Protein AF-A0A379PN08-F1 (afdb_monomer_lite)

Sequence (110 aa):
MPDTLPDFLVPTARLAERVAESGTCVQREHTAAAPTTMSGTRLGRCLIVIGWAERELARRTGRHQTQIRRWLGGASPVPPDVAAWIEDLAAFVAAHPGPRLAGLSRLADR

Radius of gyration: 23.42 Å; chains: 1; bounding box: 48×62×59 Å

Secondary structure (DSSP, 8-state):
------------------------------------PPPHHHHHHHHHHHT--HHHHHHHHT--HHHHHHHHTTSSPPPHHHHHHHHHHHHHHHHSPPP--TTGGGGS--

Organism: NCBI:txid207340

Foldseek 3Di:
DDDDDDDDDDDDDDDDDDDDDDDDDDDDDPPPVPPPFDALCNLVVLCVLLVHDLVVLCVVVVHDSVVNVCRNVVVDTDDPVSVVVSVVSSVVCNVPPDDPDPDPVVVVVD

pLDDT: mean 76.76, std 23.4, range [37.19, 98.25]

Structure (mmCIF, N/CA/C/O backbone):
data_AF-A0A379PN08-F1
#
_entry.id   AF-A0A379PN08-F1
#
loop_
_atom_site.group_PDB
_atom_site.id
_atom_site.type_symbol
_atom_site.label_atom_id
_atom_site.label_alt_id
_atom_site.label_comp_id
_atom_site.label_asym_id
_atom_site.label_entity_id
_atom_site.label_seq_id
_atom_site.pdbx_PDB_ins_code
_atom_site.Cartn_x
_atom_site.Cartn_y
_atom_site.Cartn_z
_atom_site.occupancy
_atom_site.B_iso_or_equiv
_atom_site.auth_seq_id
_atom_site.auth_comp_id
_atom_site.auth_asym_id
_atom_site.auth_atom_id
_atom_site.pdbx_PDB_model_num
ATOM 1 N N . MET A 1 1 ? -27.311 -24.132 -23.998 1.00 50.59 1 MET A N 1
ATOM 2 C CA . MET A 1 1 ? -25.867 -24.328 -23.765 1.00 50.59 1 MET A CA 1
ATOM 3 C C . MET A 1 1 ? -25.689 -24.479 -22.265 1.00 50.59 1 MET A C 1
ATOM 5 O O . MET A 1 1 ? -25.921 -23.489 -21.587 1.00 50.59 1 MET A O 1
ATOM 9 N N . PRO A 1 2 ? -25.461 -25.687 -21.725 1.00 54.53 2 PRO A N 1
ATOM 10 C CA . PRO A 1 2 ? -25.295 -25.853 -20.286 1.00 54.53 2 PRO A CA 1
ATOM 11 C C . PRO A 1 2 ? -23.900 -25.399 -19.839 1.00 54.53 2 PRO A C 1
ATOM 13 O O . PRO A 1 2 ? -22.889 -25.808 -20.411 1.00 54.53 2 PRO A O 1
ATOM 16 N N . ASP A 1 3 ? -23.896 -24.548 -18.814 1.00 52.50 3 ASP A N 1
ATOM 17 C CA . ASP A 1 3 ? -22.754 -24.175 -17.984 1.00 52.50 3 ASP A CA 1
ATOM 18 C C . ASP A 1 3 ? -21.990 -25.414 -17.506 1.00 52.50 3 ASP A C 1
ATOM 20 O O . ASP A 1 3 ? -22.565 -26.326 -16.914 1.00 52.50 3 ASP A O 1
ATOM 24 N N . THR A 1 4 ? -20.681 -25.437 -17.746 1.00 59.12 4 THR A N 1
ATOM 25 C CA . THR A 1 4 ? -19.767 -26.429 -17.170 1.00 59.12 4 THR A CA 1
ATOM 26 C C . THR A 1 4 ? -18.672 -25.672 -16.426 1.00 59.12 4 THR A C 1
ATOM 28 O O . THR A 1 4 ? -17.711 -25.196 -17.028 1.00 59.12 4 THR A O 1
ATOM 31 N N . LEU A 1 5 ? -18.849 -25.523 -15.113 1.00 61.09 5 LEU A N 1
ATOM 32 C CA . LEU A 1 5 ? -17.793 -25.115 -14.187 1.00 61.09 5 LEU A CA 1
ATOM 33 C C . LEU A 1 5 ? -16.921 -26.341 -13.859 1.00 61.09 5 LEU A C 1
ATOM 35 O O . LEU A 1 5 ? -17.480 -27.398 -13.564 1.00 61.09 5 LEU A O 1
ATOM 39 N N . PRO A 1 6 ? -15.580 -26.244 -13.893 1.00 52.16 6 PRO A N 1
ATOM 40 C CA . PRO A 1 6 ? -14.716 -27.338 -13.474 1.00 52.16 6 PRO A CA 1
ATOM 41 C C . PRO A 1 6 ? -14.510 -27.365 -11.952 1.00 52.16 6 PRO A C 1
ATOM 43 O O . PRO A 1 6 ? -14.053 -26.406 -11.332 1.00 52.16 6 PRO A O 1
ATOM 46 N N . ASP A 1 7 ? -14.827 -28.532 -11.402 1.00 53.97 7 ASP A N 1
ATOM 47 C CA . ASP A 1 7 ? -14.766 -28.957 -10.007 1.00 53.97 7 ASP A CA 1
ATOM 48 C C . ASP A 1 7 ? -13.347 -29.457 -9.667 1.00 53.97 7 ASP A C 1
ATOM 50 O O . ASP A 1 7 ? -13.059 -30.655 -9.710 1.00 53.97 7 ASP A O 1
ATOM 54 N N . PHE A 1 8 ? -12.407 -28.541 -9.405 1.00 44.62 8 PHE A N 1
ATOM 55 C CA . PHE A 1 8 ? -11.034 -28.918 -9.050 1.00 44.62 8 PHE A CA 1
ATOM 56 C C . PHE A 1 8 ? -10.526 -28.233 -7.771 1.00 44.62 8 PHE A C 1
ATOM 58 O O . PHE A 1 8 ? -10.089 -27.086 -7.770 1.00 44.62 8 PHE A O 1
ATOM 65 N N . LEU A 1 9 ? -10.471 -29.071 -6.728 1.00 41.94 9 LEU A N 1
ATOM 66 C CA . LEU A 1 9 ? -9.348 -29.256 -5.795 1.00 41.94 9 LEU A CA 1
ATOM 67 C C . LEU A 1 9 ? -9.216 -28.330 -4.582 1.00 41.94 9 LEU A C 1
ATOM 69 O O . LEU A 1 9 ? -8.322 -27.497 -4.535 1.00 41.94 9 LEU A O 1
ATOM 73 N N . 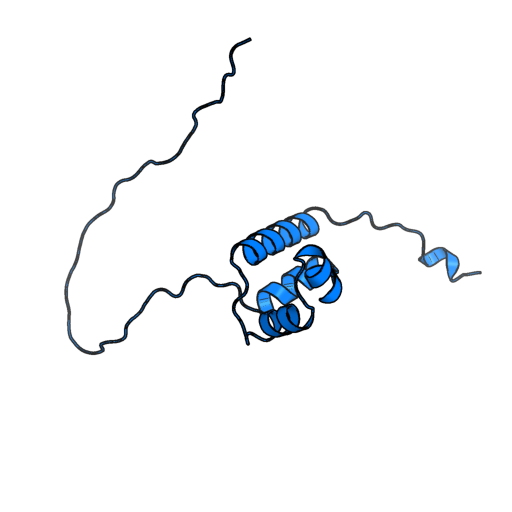VAL A 1 10 ? -9.952 -28.666 -3.521 1.00 42.47 10 VAL A N 1
ATOM 74 C CA . VAL A 1 10 ? -9.465 -28.787 -2.123 1.00 42.47 10 VAL A CA 1
ATOM 75 C C . VAL A 1 10 ? -10.373 -29.851 -1.450 1.00 42.47 10 VAL A C 1
ATOM 77 O O . VAL A 1 10 ? -11.528 -29.908 -1.873 1.00 42.47 10 VAL A O 1
ATOM 80 N N . PRO A 1 11 ? -10.006 -30.679 -0.432 1.00 43.72 11 PRO A N 1
ATOM 81 C CA . PRO A 1 11 ? -8.753 -30.848 0.339 1.00 43.72 11 PRO A CA 1
ATOM 82 C C . PRO A 1 11 ? -8.270 -32.318 0.502 1.00 43.72 11 PRO A C 1
ATOM 84 O O . PRO A 1 11 ? -9.046 -33.206 0.851 1.00 43.72 11 PRO A O 1
ATOM 87 N N . THR A 1 12 ? -6.959 -32.576 0.455 1.00 47.72 12 THR A N 1
ATOM 88 C CA . THR A 1 12 ? -6.374 -33.816 1.011 1.00 47.72 12 THR A CA 1
ATOM 89 C C . THR A 1 12 ? -5.879 -33.584 2.435 1.00 47.72 12 THR A C 1
ATOM 91 O O . THR A 1 12 ? -4.778 -33.099 2.682 1.00 47.72 12 THR A O 1
ATOM 94 N N . ALA A 1 13 ? -6.737 -33.939 3.387 1.00 39.38 13 ALA A N 1
ATOM 95 C CA . ALA A 1 13 ? -6.362 -34.186 4.770 1.00 39.38 13 ALA A CA 1
ATOM 96 C C . ALA A 1 13 ? -5.556 -35.497 4.902 1.00 39.38 13 ALA A C 1
ATOM 98 O O . ALA A 1 13 ? -5.679 -36.379 4.051 1.00 39.38 13 ALA A O 1
ATOM 99 N N . ARG A 1 14 ? -4.873 -35.639 6.056 1.00 38.53 14 ARG A N 1
ATOM 100 C CA . ARG A 1 14 ? -4.136 -36.815 6.589 1.00 38.53 14 ARG A CA 1
ATOM 101 C C . ARG A 1 14 ? -2.749 -37.036 5.951 1.00 38.53 14 ARG A C 1
ATOM 103 O O . ARG A 1 14 ? -2.619 -36.993 4.745 1.00 38.53 14 ARG A O 1
ATOM 110 N N . LEU A 1 15 ? -1.657 -37.314 6.672 1.00 41.22 15 LEU A N 1
ATOM 111 C CA . LEU A 1 15 ? -1.509 -38.050 7.931 1.00 41.22 15 LEU A CA 1
ATOM 112 C C . LEU A 1 15 ? -0.047 -37.921 8.420 1.00 41.22 15 LEU A C 1
ATOM 114 O O . LEU A 1 15 ? 0.850 -38.289 7.671 1.00 41.22 15 LEU A O 1
ATOM 118 N N . ALA A 1 16 ? 0.203 -37.464 9.651 1.00 40.22 16 ALA A N 1
ATOM 119 C CA . ALA A 1 16 ? 1.422 -37.801 10.404 1.00 40.22 16 ALA A CA 1
ATOM 120 C C . ALA A 1 16 ? 1.254 -37.404 11.881 1.00 40.22 16 ALA A C 1
ATOM 122 O O . ALA A 1 16 ? 1.662 -36.332 12.318 1.00 40.22 16 ALA A O 1
ATOM 123 N N . GLU A 1 17 ? 0.593 -38.279 12.635 1.00 39.12 17 GLU A N 1
ATOM 124 C CA . GLU A 1 17 ? 0.663 -38.307 14.096 1.00 39.12 17 GLU A CA 1
ATOM 125 C C . GLU A 1 17 ? 1.899 -39.087 14.567 1.00 39.12 17 GLU A C 1
ATOM 127 O O . GLU A 1 17 ? 2.402 -39.941 13.834 1.00 39.12 17 GLU A O 1
ATOM 132 N N . ARG A 1 18 ? 2.212 -38.885 15.861 1.00 39.94 18 ARG A N 1
ATOM 133 C CA . ARG A 1 18 ? 3.118 -39.619 16.776 1.00 39.94 18 ARG A CA 1
ATOM 134 C C . ARG A 1 18 ? 4.490 -38.941 16.938 1.00 39.94 18 ARG A C 1
ATOM 136 O O . ARG A 1 18 ? 5.120 -38.601 15.955 1.00 39.94 18 ARG A O 1
ATOM 143 N N . VAL A 1 19 ? 5.026 -38.691 18.136 1.00 42.88 19 VAL A N 1
ATOM 144 C CA . VAL A 1 19 ? 4.805 -39.236 19.490 1.00 42.88 19 VAL A CA 1
ATOM 145 C C . VAL A 1 19 ? 5.038 -38.117 20.515 1.00 42.88 19 VAL A C 1
ATOM 147 O O . VAL A 1 19 ? 5.950 -37.312 20.358 1.00 42.88 19 VAL A O 1
ATOM 150 N N . ALA A 1 20 ? 4.220 -38.094 21.566 1.00 42.59 20 ALA A N 1
ATOM 151 C CA . ALA A 1 20 ? 4.421 -37.292 22.764 1.00 42.59 20 ALA A CA 1
ATOM 152 C C . ALA A 1 20 ? 5.381 -37.997 23.730 1.00 42.59 20 ALA A C 1
ATOM 154 O O . ALA A 1 20 ? 5.162 -39.169 24.021 1.00 42.59 20 ALA A O 1
ATOM 155 N N . GLU A 1 21 ? 6.337 -37.266 24.304 1.00 40.97 21 GLU A N 1
ATOM 156 C CA . GLU A 1 21 ? 6.924 -37.598 25.604 1.00 40.97 21 GLU A CA 1
ATOM 157 C C . GLU A 1 21 ? 7.094 -36.328 26.447 1.00 40.97 21 GLU A C 1
ATOM 159 O O . GLU A 1 21 ? 7.529 -35.275 25.982 1.00 40.97 21 GLU A O 1
ATOM 164 N N . SER A 1 22 ? 6.634 -36.455 27.688 1.00 48.78 22 SER A N 1
ATOM 165 C CA . SER A 1 22 ? 6.381 -35.411 28.676 1.00 48.78 22 SER A CA 1
ATOM 166 C C . SER A 1 22 ? 7.606 -35.112 29.539 1.00 48.78 22 SER A C 1
ATOM 168 O O . SER A 1 22 ? 8.323 -36.028 29.929 1.00 48.78 22 SER A O 1
ATOM 170 N N . GLY A 1 23 ? 7.765 -33.853 29.961 1.00 37.19 23 GLY A N 1
ATOM 171 C CA . GLY A 1 23 ? 8.769 -33.481 30.960 1.00 37.19 23 GLY A CA 1
ATOM 172 C C . GLY A 1 23 ? 8.704 -32.030 31.442 1.00 37.19 23 GLY A C 1
ATOM 173 O O . GLY A 1 23 ? 9.513 -31.214 31.033 1.00 37.19 23 GLY A O 1
ATOM 174 N N . THR A 1 24 ? 7.791 -31.772 32.384 1.00 41.41 24 THR A N 1
ATOM 175 C CA . THR A 1 24 ? 7.990 -30.877 33.548 1.00 41.41 24 THR A CA 1
ATOM 176 C C . THR A 1 24 ? 7.836 -29.345 33.391 1.00 41.41 24 THR A C 1
ATOM 178 O O . THR A 1 24 ? 8.741 -28.634 32.989 1.00 41.41 24 THR A O 1
ATOM 181 N N . CYS A 1 25 ? 6.680 -28.877 33.889 1.00 42.12 25 CYS A N 1
ATOM 182 C CA . CYS A 1 25 ? 6.459 -27.809 34.887 1.00 42.12 25 CYS A CA 1
ATOM 183 C C . CYS A 1 25 ? 6.971 -26.363 34.649 1.00 42.12 25 CYS A C 1
ATOM 185 O O . CYS A 1 25 ? 8.166 -26.100 34.670 1.00 42.12 25 CYS A O 1
ATOM 187 N N . VAL A 1 26 ? 5.998 -25.429 34.684 1.00 46.09 26 VAL A N 1
ATOM 188 C CA . VAL A 1 26 ? 6.081 -23.950 34.821 1.00 46.09 26 VAL A CA 1
ATOM 189 C C . VAL A 1 26 ? 6.570 -23.247 33.543 1.00 46.09 26 VAL A C 1
ATOM 1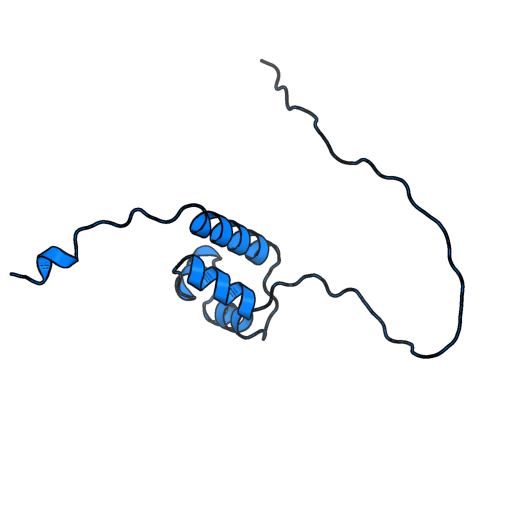91 O O . VAL A 1 26 ? 7.743 -23.280 33.225 1.00 46.09 26 VAL A O 1
ATOM 194 N N . GLN A 1 27 ? 5.728 -22.622 32.716 1.00 49.06 27 GLN A N 1
ATOM 195 C CA . GLN A 1 27 ? 4.916 -21.437 33.009 1.00 49.06 27 GLN A CA 1
ATOM 196 C C . GLN A 1 27 ? 3.617 -21.432 32.185 1.00 49.06 27 GLN A C 1
ATOM 198 O O . GLN A 1 27 ? 3.558 -21.892 31.048 1.00 49.06 27 GLN A O 1
ATOM 203 N N . ARG A 1 28 ? 2.554 -20.888 32.779 1.00 51.59 28 ARG A N 1
ATOM 204 C CA . ARG A 1 28 ? 1.252 -20.696 32.139 1.00 51.59 28 ARG A CA 1
ATOM 205 C C . ARG A 1 28 ? 1.282 -19.376 31.370 1.00 51.59 28 ARG A C 1
ATOM 207 O O . ARG A 1 28 ? 0.850 -18.357 31.896 1.00 51.59 28 ARG A O 1
ATOM 214 N N . GLU A 1 29 ? 1.771 -19.400 30.140 1.00 47.91 29 GLU A N 1
ATOM 215 C CA . GLU A 1 29 ? 1.585 -18.293 29.204 1.00 47.91 29 GLU A CA 1
ATOM 216 C C . GLU A 1 29 ? 0.700 -18.777 28.058 1.00 47.91 29 GLU A C 1
ATOM 218 O O . GLU A 1 29 ? 0.971 -19.779 27.402 1.00 47.91 29 GLU A O 1
ATOM 223 N N . HIS A 1 30 ? -0.422 -18.090 27.867 1.00 47.19 30 HIS A N 1
ATOM 224 C CA . HIS A 1 30 ? -1.278 -18.240 26.701 1.00 47.19 30 HIS A CA 1
ATOM 225 C C . HIS A 1 30 ? -0.453 -17.882 25.452 1.00 47.19 30 HIS A C 1
ATOM 227 O O . HIS A 1 30 ? -0.443 -16.731 25.021 1.00 47.19 30 HIS A O 1
ATOM 233 N N . THR A 1 31 ? 0.231 -18.844 24.833 1.00 52.28 31 THR A N 1
ATOM 234 C CA . THR A 1 31 ? 0.713 -18.684 23.455 1.00 52.28 31 THR A CA 1
ATOM 235 C C . THR A 1 31 ? -0.475 -18.884 22.519 1.00 52.28 31 THR A C 1
ATOM 237 O O . THR A 1 31 ? -0.622 -19.906 21.853 1.00 52.28 31 THR A O 1
ATOM 240 N N . ALA A 1 32 ? -1.375 -17.902 22.500 1.00 42.94 32 ALA A N 1
ATOM 241 C CA . ALA A 1 32 ? -2.274 -17.737 21.374 1.00 42.94 32 ALA A CA 1
ATOM 242 C C . ALA A 1 32 ? -1.397 -17.335 20.184 1.00 42.94 32 ALA A C 1
ATOM 244 O O . ALA A 1 32 ? -0.771 -16.276 20.213 1.00 42.94 32 ALA A O 1
ATOM 245 N N . ALA A 1 33 ? -1.308 -18.195 19.168 1.00 46.94 33 ALA A N 1
ATOM 246 C CA . ALA A 1 33 ? -0.732 -17.839 17.880 1.00 46.94 33 ALA A CA 1
ATOM 247 C C . ALA A 1 33 ? -1.423 -16.555 17.401 1.00 46.94 33 ALA A C 1
ATOM 249 O O . ALA A 1 33 ? -2.603 -16.575 17.046 1.00 46.94 33 ALA A O 1
ATOM 250 N N . ALA A 1 34 ? -0.730 -15.419 17.500 1.00 52.31 34 ALA A N 1
ATOM 251 C CA . ALA A 1 34 ? -1.295 -14.145 17.101 1.00 52.31 34 ALA A CA 1
ATOM 252 C C . ALA A 1 34 ? -1.703 -14.252 15.622 1.00 52.31 34 ALA A C 1
ATOM 254 O O . ALA A 1 34 ? -0.918 -14.779 14.825 1.00 52.31 34 ALA A O 1
ATOM 255 N N . PRO A 1 35 ? -2.904 -13.785 15.233 1.00 58.81 35 PRO A N 1
ATOM 256 C CA . PRO A 1 35 ? -3.264 -13.726 13.824 1.00 58.81 35 PRO A CA 1
ATOM 257 C C . PRO A 1 35 ? -2.159 -12.96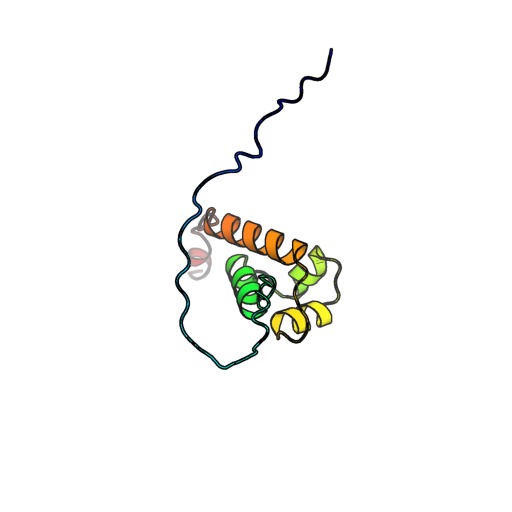6 13.090 1.00 58.81 35 PRO A C 1
ATOM 259 O O . PRO A 1 35 ? -1.712 -11.927 13.588 1.00 58.81 35 PRO A O 1
ATOM 262 N N . THR A 1 36 ? -1.702 -13.489 11.946 1.00 71.56 36 THR A N 1
ATOM 263 C CA . THR A 1 36 ? -0.649 -12.916 11.088 1.00 71.56 36 THR A CA 1
ATOM 264 C C . THR A 1 36 ? -1.111 -11.578 10.518 1.00 71.56 36 THR A C 1
ATOM 266 O O . THR A 1 36 ? -1.469 -11.443 9.352 1.00 71.56 36 THR A O 1
ATOM 269 N N . THR A 1 37 ? -1.176 -10.585 11.392 1.00 85.19 37 THR A N 1
ATOM 270 C CA . THR A 1 37 ? -1.622 -9.235 11.103 1.00 85.19 37 THR A CA 1
ATOM 271 C C . THR A 1 37 ? -0.430 -8.508 10.520 1.00 85.19 37 THR A C 1
ATOM 273 O O . THR A 1 37 ? 0.624 -8.416 11.154 1.00 85.19 37 THR A O 1
ATOM 276 N N . MET A 1 38 ? -0.579 -8.006 9.298 1.00 93.12 38 MET A N 1
ATOM 277 C CA . MET A 1 38 ? 0.478 -7.243 8.650 1.00 93.12 38 MET A CA 1
ATOM 278 C C . MET A 1 38 ? 0.856 -6.029 9.509 1.00 93.12 38 MET A C 1
ATOM 280 O O . MET A 1 38 ? -0.002 -5.258 9.944 1.00 93.12 38 MET A O 1
ATOM 284 N N . SER A 1 39 ? 2.157 -5.848 9.740 1.00 95.62 39 SER A N 1
ATOM 285 C CA . SER A 1 39 ? 2.671 -4.703 10.486 1.00 95.62 39 SER A CA 1
ATOM 286 C C . SER A 1 39 ? 2.631 -3.418 9.654 1.00 95.62 39 SER A C 1
ATOM 288 O O . SER A 1 39 ? 2.744 -3.443 8.426 1.00 95.62 39 SER A O 1
ATOM 290 N N . GLY A 1 40 ? 2.552 -2.267 10.328 1.00 95.94 40 GLY A N 1
ATOM 291 C CA . GLY A 1 40 ? 2.602 -0.955 9.674 1.00 95.94 40 GLY A CA 1
ATOM 292 C C . GLY A 1 40 ? 3.888 -0.723 8.871 1.00 95.94 40 GLY A C 1
ATOM 293 O O . GLY A 1 40 ? 3.847 -0.188 7.766 1.00 95.94 40 GLY A O 1
ATOM 294 N N . THR A 1 41 ? 5.031 -1.217 9.358 1.00 96.50 41 THR A N 1
ATOM 295 C CA . THR A 1 41 ? 6.307 -1.165 8.625 1.00 96.50 41 THR A CA 1
ATOM 296 C C . THR A 1 41 ? 6.253 -1.964 7.323 1.00 96.50 41 THR A C 1
ATOM 298 O O . THR A 1 41 ? 6.777 -1.517 6.301 1.00 96.50 41 THR A O 1
ATOM 301 N N . ARG A 1 42 ? 5.607 -3.137 7.338 1.00 97.06 42 ARG A N 1
ATOM 302 C CA . ARG A 1 42 ? 5.442 -3.967 6.141 1.00 97.06 42 ARG A CA 1
ATOM 303 C C . ARG A 1 42 ? 4.508 -3.302 5.130 1.00 97.06 42 ARG A C 1
ATOM 305 O O . ARG A 1 42 ? 4.880 -3.217 3.963 1.00 97.06 42 ARG A O 1
ATOM 312 N N . LEU A 1 43 ? 3.405 -2.706 5.590 1.00 97.62 43 LEU A N 1
ATOM 313 C CA . LEU A 1 43 ? 2.539 -1.862 4.756 1.00 97.62 43 LEU A CA 1
ATOM 314 C C . LEU A 1 43 ? 3.325 -0.719 4.095 1.00 97.62 43 LEU A C 1
ATOM 316 O O . LEU A 1 43 ? 3.217 -0.505 2.889 1.00 97.62 43 LEU A O 1
ATOM 320 N N . GLY A 1 44 ? 4.148 -0.009 4.871 1.00 97.69 44 GLY A N 1
ATOM 321 C CA . GLY A 1 44 ? 4.989 1.075 4.360 1.00 97.69 44 GLY A CA 1
ATOM 322 C C . GLY A 1 44 ? 5.961 0.606 3.275 1.00 97.69 44 GLY A C 1
ATOM 323 O O . GLY A 1 44 ? 6.118 1.277 2.257 1.00 97.69 44 GLY A O 1
ATOM 324 N N . ARG A 1 45 ? 6.558 -0.582 3.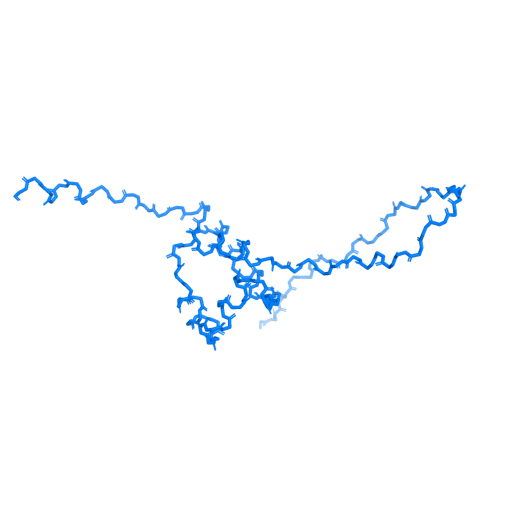436 1.00 98.19 45 ARG A N 1
ATOM 325 C CA . ARG A 1 45 ? 7.421 -1.182 2.409 1.00 98.19 45 ARG A CA 1
ATOM 326 C C . ARG A 1 45 ? 6.655 -1.468 1.115 1.00 98.19 45 ARG A C 1
ATOM 328 O O . ARG A 1 45 ? 7.171 -1.144 0.050 1.00 98.19 45 ARG A O 1
ATOM 335 N N . CYS A 1 46 ? 5.440 -2.013 1.192 1.00 98.25 46 CYS A N 1
ATOM 336 C CA . CYS A 1 46 ? 4.603 -2.233 0.009 1.00 98.25 46 CYS A CA 1
ATOM 337 C C . CYS A 1 46 ? 4.315 -0.917 -0.729 1.00 98.25 46 CYS A C 1
ATOM 339 O O . CYS A 1 46 ? 4.464 -0.853 -1.946 1.00 98.25 46 CYS A O 1
ATOM 341 N N . LEU A 1 47 ? 3.993 0.159 -0.000 1.00 98.00 47 LEU A N 1
ATOM 342 C CA . LEU A 1 47 ? 3.759 1.476 -0.605 1.00 98.00 47 LEU A CA 1
ATOM 343 C C . LEU A 1 47 ? 4.990 2.025 -1.332 1.00 98.00 47 LEU A C 1
ATOM 345 O O . LEU A 1 47 ? 4.854 2.560 -2.431 1.00 98.00 47 LEU A O 1
ATOM 349 N N . ILE A 1 48 ? 6.182 1.847 -0.760 1.00 97.75 48 ILE A N 1
ATOM 350 C CA . ILE A 1 48 ? 7.444 2.253 -1.395 1.00 97.75 48 ILE A CA 1
ATOM 351 C C . ILE A 1 48 ? 7.678 1.473 -2.692 1.00 97.75 48 ILE A C 1
ATOM 353 O O . ILE A 1 48 ? 8.008 2.083 -3.705 1.00 97.75 48 ILE A O 1
ATOM 357 N N . VAL A 1 49 ? 7.474 0.151 -2.681 1.00 96.94 49 VAL A N 1
ATOM 358 C CA . VAL A 1 49 ? 7.642 -0.704 -3.873 1.00 96.94 49 VAL A CA 1
ATOM 359 C C . VAL A 1 49 ? 6.705 -0.276 -5.002 1.00 96.94 49 VAL A C 1
ATOM 361 O O . VAL A 1 49 ? 7.117 -0.214 -6.156 1.00 96.94 49 VAL A O 1
ATOM 364 N N . ILE A 1 50 ? 5.457 0.052 -4.668 1.00 96.75 50 ILE A N 1
ATOM 365 C CA . ILE A 1 50 ? 4.450 0.481 -5.645 1.00 96.75 50 ILE A CA 1
ATOM 366 C C . ILE A 1 50 ? 4.686 1.941 -6.095 1.00 96.75 50 ILE A C 1
ATOM 368 O O . ILE A 1 50 ? 4.232 2.348 -7.165 1.00 96.75 50 ILE A O 1
ATOM 372 N N . GLY A 1 51 ? 5.398 2.744 -5.299 1.00 95.94 51 GLY A N 1
ATOM 373 C CA . GLY A 1 51 ? 5.596 4.176 -5.539 1.00 95.94 51 GLY A CA 1
ATOM 374 C C . GLY A 1 51 ? 4.388 5.028 -5.135 1.00 95.94 51 GLY A C 1
ATOM 375 O O . GLY A 1 51 ? 4.126 6.068 -5.740 1.00 95.94 51 GLY A O 1
ATOM 376 N N . TRP A 1 52 ? 3.614 4.587 -4.142 1.00 97.38 52 TRP A N 1
ATOM 377 C CA . TRP A 1 52 ? 2.413 5.284 -3.677 1.00 97.38 52 TRP A CA 1
ATOM 378 C C . TRP A 1 52 ? 2.639 6.055 -2.380 1.00 97.38 52 TRP A C 1
ATOM 380 O O . TRP A 1 52 ? 3.308 5.597 -1.458 1.00 97.38 52 TRP A O 1
ATOM 390 N N . ALA A 1 53 ? 1.987 7.214 -2.281 1.00 97.56 53 ALA A N 1
ATOM 391 C CA . ALA A 1 53 ? 1.846 7.946 -1.028 1.00 97.56 53 ALA A CA 1
ATOM 392 C C . ALA A 1 53 ? 0.639 7.438 -0.217 1.00 97.56 53 ALA A C 1
ATOM 394 O O . ALA A 1 53 ? -0.304 6.867 -0.767 1.00 97.56 53 ALA A O 1
ATOM 395 N N . GLU A 1 54 ? 0.599 7.746 1.084 1.00 96.94 54 GLU A N 1
ATOM 396 C CA . GLU A 1 54 ? -0.530 7.413 1.976 1.00 96.94 54 GLU A CA 1
ATOM 397 C C . GLU A 1 54 ? -1.886 7.880 1.426 1.00 96.94 54 GLU A C 1
ATOM 399 O O . GLU A 1 54 ? -2.900 7.196 1.563 1.00 96.94 54 GLU A O 1
ATOM 404 N N . ARG A 1 55 ? -1.897 9.053 0.780 1.00 97.69 55 ARG A N 1
ATOM 405 C CA . ARG A 1 55 ? -3.088 9.644 0.161 1.00 97.69 55 ARG A CA 1
ATOM 406 C C . ARG A 1 55 ? -3.656 8.762 -0.953 1.00 97.69 55 ARG A C 1
ATOM 408 O O . ARG A 1 55 ? -4.872 8.697 -1.108 1.00 97.69 55 ARG A O 1
ATOM 415 N N . GLU A 1 56 ? -2.800 8.079 -1.707 1.00 98.19 56 GLU A N 1
ATOM 416 C CA . GLU A 1 56 ? -3.237 7.176 -2.771 1.00 98.19 56 GLU A CA 1
ATOM 417 C C . GLU A 1 56 ? -3.846 5.893 -2.194 1.00 98.19 56 GLU A C 1
ATOM 419 O O . GLU A 1 56 ? -4.896 5.443 -2.655 1.00 98.19 56 GLU A O 1
ATOM 424 N N . LEU A 1 57 ? -3.266 5.364 -1.113 1.00 97.56 57 LEU A N 1
ATOM 425 C CA . LEU A 1 57 ? -3.856 4.240 -0.387 1.00 97.56 57 LEU A CA 1
ATOM 426 C C . LEU A 1 57 ? -5.225 4.608 0.214 1.00 97.56 57 LEU A C 1
ATOM 428 O O . LEU A 1 57 ? -6.178 3.836 0.102 1.00 97.56 57 LEU A O 1
ATOM 432 N N . ALA A 1 58 ? -5.347 5.800 0.804 1.00 98.00 58 ALA A N 1
ATOM 433 C CA . ALA A 1 58 ? -6.611 6.329 1.320 1.00 98.00 58 ALA A CA 1
ATOM 434 C C . ALA A 1 58 ? -7.681 6.413 0.217 1.00 98.00 58 ALA A C 1
ATOM 436 O O . ALA A 1 58 ? -8.790 5.905 0.385 1.00 98.00 58 ALA A O 1
ATOM 437 N N . ARG A 1 59 ? -7.318 6.974 -0.946 1.00 98.06 59 ARG A N 1
ATOM 438 C CA . ARG A 1 59 ? -8.205 7.093 -2.112 1.00 98.06 59 ARG A CA 1
ATOM 439 C C . ARG A 1 59 ? -8.729 5.736 -2.582 1.00 98.06 59 ARG A C 1
ATOM 441 O O . ARG A 1 59 ? -9.917 5.613 -2.853 1.00 98.06 59 ARG A O 1
ATOM 448 N N . ARG A 1 60 ? -7.861 4.725 -2.667 1.00 97.56 60 ARG A N 1
ATOM 449 C CA . ARG A 1 60 ? -8.227 3.390 -3.173 1.00 97.56 60 ARG A CA 1
ATOM 450 C C . ARG A 1 60 ? -9.010 2.540 -2.184 1.00 97.56 60 ARG A C 1
ATOM 452 O O . ARG A 1 60 ? -9.840 1.746 -2.601 1.00 97.56 60 ARG A O 1
ATOM 459 N N . THR A 1 61 ? -8.759 2.713 -0.891 1.00 96.19 61 THR A N 1
ATOM 460 C CA . THR A 1 61 ? -9.466 1.973 0.167 1.00 96.19 61 THR A CA 1
ATOM 461 C C . THR A 1 61 ? -10.744 2.675 0.637 1.00 96.19 61 THR A C 1
ATOM 463 O O . THR A 1 61 ? -11.473 2.122 1.459 1.00 96.19 61 THR A O 1
ATOM 466 N N . GLY A 1 62 ? -11.006 3.904 0.171 1.00 96.50 62 GLY A N 1
ATOM 467 C CA . GLY A 1 62 ? -12.111 4.739 0.654 1.00 96.50 62 GLY A CA 1
ATOM 468 C C . GLY A 1 62 ? -11.969 5.143 2.126 1.00 96.50 62 GLY A C 1
ATOM 469 O O . GLY A 1 6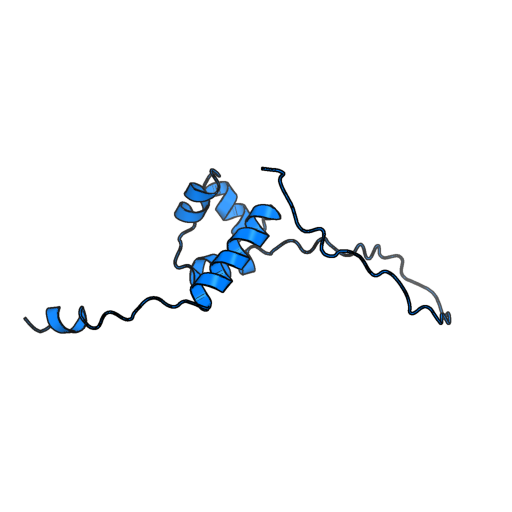2 ? -12.951 5.514 2.768 1.00 96.50 62 GLY A O 1
ATOM 470 N N . ARG A 1 63 ? -10.763 5.032 2.697 1.00 96.12 63 ARG A N 1
ATOM 471 C CA . ARG A 1 63 ? -10.487 5.346 4.104 1.00 96.12 63 ARG A CA 1
ATOM 472 C C . ARG A 1 63 ? -9.916 6.744 4.255 1.00 96.12 63 ARG A C 1
ATOM 474 O O . ARG A 1 63 ? -9.304 7.296 3.347 1.00 96.12 63 ARG A O 1
ATOM 481 N N . HIS A 1 64 ? -10.075 7.315 5.444 1.00 97.38 64 HIS A N 1
ATOM 482 C CA . HIS A 1 64 ? -9.480 8.608 5.757 1.00 97.38 64 HIS A CA 1
ATOM 483 C C . HIS A 1 64 ? -7.955 8.488 5.900 1.00 97.38 64 HIS A C 1
ATOM 485 O O . HIS A 1 64 ? -7.457 7.521 6.480 1.00 97.38 64 HIS A O 1
ATOM 491 N N . GLN A 1 65 ? -7.198 9.502 5.467 1.00 97.00 65 GLN A N 1
ATOM 492 C CA . GLN A 1 65 ? -5.729 9.483 5.537 1.00 97.00 65 GLN A CA 1
ATOM 493 C C . GLN A 1 65 ? -5.205 9.286 6.974 1.00 97.00 65 GLN A C 1
ATOM 495 O O . GLN A 1 65 ? -4.232 8.573 7.195 1.00 97.00 65 GLN A O 1
ATOM 500 N N . THR A 1 66 ? -5.893 9.834 7.981 1.00 97.62 66 THR A N 1
ATOM 501 C CA . THR A 1 66 ? -5.571 9.593 9.402 1.00 97.62 66 THR A CA 1
ATOM 502 C C . THR A 1 66 ? -5.645 8.114 9.791 1.00 97.62 66 THR A C 1
ATOM 504 O O . THR A 1 66 ? -4.848 7.666 10.612 1.00 97.62 66 THR A O 1
ATOM 507 N N . GLN A 1 67 ? -6.574 7.342 9.217 1.00 97.44 67 GLN A N 1
ATOM 508 C CA . GLN A 1 67 ? -6.664 5.904 9.475 1.00 97.44 67 GLN A CA 1
ATOM 509 C C . GLN A 1 67 ? -5.465 5.170 8.869 1.00 97.44 67 GLN A C 1
ATOM 511 O O . GLN A 1 67 ? -4.854 4.350 9.548 1.00 97.44 67 GLN A O 1
ATOM 516 N N . ILE A 1 68 ? -5.060 5.546 7.652 1.00 97.81 68 ILE A N 1
ATOM 517 C CA . ILE A 1 68 ? -3.849 5.018 7.009 1.00 97.81 68 ILE A CA 1
ATOM 518 C C . ILE A 1 68 ? -2.602 5.304 7.855 1.00 97.81 68 ILE A C 1
ATOM 520 O O . ILE A 1 68 ? -1.803 4.405 8.107 1.00 97.81 68 ILE A O 1
ATOM 524 N N . ARG A 1 69 ? -2.463 6.527 8.381 1.00 97.56 69 ARG A N 1
ATOM 525 C CA . ARG A 1 69 ? -1.356 6.879 9.286 1.00 97.56 69 ARG A CA 1
ATOM 526 C C . ARG A 1 69 ? -1.337 6.038 10.561 1.00 97.56 69 ARG A C 1
ATOM 528 O O . ARG A 1 69 ? -0.266 5.664 11.026 1.00 97.56 69 ARG A O 1
ATOM 535 N N . ARG A 1 70 ? -2.507 5.721 11.128 1.00 97.81 70 ARG A N 1
ATOM 536 C CA . ARG A 1 70 ? -2.609 4.839 12.304 1.00 97.81 70 ARG A CA 1
ATOM 537 C C . ARG A 1 70 ? -2.191 3.407 11.982 1.00 97.81 70 ARG A C 1
ATOM 539 O O . ARG A 1 70 ? -1.514 2.803 12.805 1.00 97.81 70 ARG A O 1
ATOM 546 N N . TRP A 1 71 ? -2.549 2.892 10.806 1.00 97.25 71 TRP A N 1
ATOM 547 C CA . TRP A 1 71 ? -2.080 1.590 10.320 1.00 97.25 71 TRP A CA 1
ATOM 548 C C . TRP A 1 71 ? -0.560 1.554 10.173 1.00 97.25 71 TRP A C 1
ATOM 550 O O . TRP A 1 71 ? 0.095 0.674 10.726 1.00 97.25 71 TRP A O 1
ATOM 560 N N . LEU A 1 72 ? 0.013 2.551 9.497 1.00 96.62 72 LEU A N 1
ATOM 561 C CA . LEU A 1 72 ? 1.460 2.664 9.288 1.00 96.62 72 LEU A CA 1
ATOM 562 C C . LEU A 1 72 ? 2.235 2.820 10.602 1.00 96.62 72 LEU A C 1
ATOM 564 O O . LEU A 1 72 ? 3.290 2.214 10.767 1.00 96.62 72 LEU A O 1
ATOM 568 N N . GLY A 1 73 ? 1.689 3.583 11.551 1.00 95.94 73 GLY A N 1
ATOM 569 C CA . GLY A 1 73 ? 2.266 3.763 12.883 1.00 95.94 73 GLY A CA 1
ATOM 570 C C . GLY A 1 73 ? 2.018 2.604 13.854 1.00 95.94 73 GLY A C 1
ATOM 571 O O . GLY A 1 73 ? 2.430 2.701 15.004 1.00 95.94 73 GLY A O 1
ATOM 572 N N . GLY A 1 74 ? 1.312 1.541 13.445 1.00 94.81 74 GLY A N 1
ATOM 573 C CA . GLY A 1 74 ? 0.978 0.406 14.316 1.00 94.81 74 GLY A CA 1
ATOM 574 C C . GLY A 1 74 ? -0.050 0.715 15.414 1.00 94.81 74 GLY A C 1
ATOM 575 O O . GLY A 1 74 ? -0.331 -0.136 16.249 1.00 94.81 74 GLY A O 1
ATOM 576 N N . ALA A 1 75 ? -0.651 1.907 15.402 1.00 94.69 75 ALA A N 1
ATOM 577 C CA . ALA A 1 75 ? -1.683 2.322 16.353 1.00 94.69 75 ALA A CA 1
ATOM 578 C C . ALA A 1 75 ? -3.060 1.688 16.067 1.00 94.69 75 ALA A C 1
ATOM 580 O O . ALA A 1 75 ? -3.993 1.848 16.851 1.00 94.69 75 ALA A O 1
ATOM 581 N N . SER A 1 76 ? -3.217 1.023 14.920 1.00 94.12 76 SER A N 1
ATOM 582 C CA . SER A 1 76 ? -4.396 0.235 14.557 1.00 94.12 76 SER A CA 1
ATOM 583 C C . SER A 1 76 ? -3.970 -0.922 13.654 1.00 94.12 76 SER A C 1
ATOM 585 O O . SER A 1 76 ? -3.109 -0.712 12.797 1.00 94.12 76 SER A O 1
ATOM 587 N N . PRO A 1 77 ? -4.597 -2.105 13.769 1.00 94.38 77 PRO A N 1
ATOM 588 C CA . PRO A 1 77 ? -4.337 -3.207 12.851 1.00 94.38 77 PRO A CA 1
ATOM 589 C C . PRO A 1 77 ? -4.771 -2.843 11.429 1.00 94.38 77 PRO A C 1
ATOM 591 O O . PRO A 1 77 ? -5.745 -2.103 11.235 1.00 94.38 77 PRO A O 1
ATOM 594 N N . VAL A 1 78 ? -4.050 -3.383 10.446 1.00 95.94 78 VAL A N 1
ATOM 595 C CA . VAL A 1 78 ? -4.438 -3.311 9.034 1.00 95.94 78 VAL A CA 1
ATOM 596 C C . VAL A 1 78 ? -5.518 -4.366 8.773 1.00 95.94 78 VAL A C 1
ATOM 598 O O . VAL A 1 78 ? -5.326 -5.515 9.175 1.00 95.94 78 VAL A O 1
ATOM 601 N N . PRO A 1 79 ? -6.638 -4.024 8.112 1.00 95.38 79 PRO A N 1
ATOM 602 C CA . PRO A 1 79 ? -7.631 -5.012 7.709 1.00 95.38 79 PRO A CA 1
ATOM 603 C C . PRO A 1 79 ? -7.000 -6.116 6.839 1.00 95.38 79 PRO A C 1
ATOM 605 O O . PRO A 1 79 ? -6.245 -5.773 5.925 1.00 95.38 79 PRO A O 1
ATOM 608 N N . PRO A 1 80 ? -7.316 -7.406 7.065 1.00 95.06 80 PRO A N 1
ATOM 609 C CA . PRO A 1 80 ? -6.716 -8.519 6.324 1.00 95.06 80 PRO A CA 1
ATOM 610 C C . PRO A 1 80 ? -6.864 -8.402 4.804 1.00 95.06 80 PRO A C 1
ATOM 612 O O . PRO A 1 80 ? -5.891 -8.601 4.085 1.00 95.06 80 PRO A O 1
ATOM 615 N N . ASP A 1 81 ? -8.032 -7.978 4.317 1.00 95.75 81 ASP A N 1
ATOM 616 C CA . ASP A 1 81 ? -8.283 -7.824 2.877 1.00 95.75 81 ASP A CA 1
ATOM 617 C C . ASP A 1 81 ? -7.392 -6.743 2.250 1.00 95.75 81 ASP A C 1
ATOM 619 O O . ASP A 1 81 ? -6.875 -6.905 1.148 1.00 95.75 81 ASP A O 1
ATOM 623 N N . VAL A 1 82 ? -7.162 -5.642 2.979 1.00 96.69 82 VAL A N 1
ATOM 624 C CA . VAL A 1 82 ? -6.253 -4.569 2.545 1.00 96.69 82 VAL A CA 1
ATOM 625 C C . VAL A 1 82 ? -4.809 -5.063 2.561 1.00 96.69 82 VAL A C 1
ATOM 627 O O . VAL A 1 82 ? -4.039 -4.700 1.675 1.00 96.69 82 VAL A O 1
ATOM 630 N N . ALA A 1 83 ? -4.448 -5.880 3.555 1.00 97.19 83 ALA A N 1
ATOM 631 C CA . ALA A 1 83 ? -3.121 -6.465 3.671 1.00 97.19 83 ALA A CA 1
ATOM 632 C C . ALA A 1 83 ? -2.811 -7.421 2.514 1.00 97.19 83 ALA A C 1
ATOM 634 O O . ALA A 1 83 ? -1.805 -7.231 1.839 1.00 97.19 83 ALA A O 1
ATOM 635 N N . ALA A 1 84 ? -3.694 -8.381 2.236 1.00 97.00 84 ALA A N 1
ATOM 636 C CA . ALA A 1 84 ? -3.521 -9.313 1.124 1.00 97.00 84 ALA A CA 1
ATOM 637 C C . ALA A 1 84 ? -3.421 -8.565 -0.215 1.00 97.00 84 ALA A C 1
ATOM 639 O O . ALA A 1 84 ? -2.455 -8.723 -0.957 1.00 97.00 84 ALA A O 1
ATOM 640 N N . TRP A 1 85 ? -4.358 -7.648 -0.470 1.00 97.88 85 TRP A N 1
ATOM 641 C CA . TRP A 1 85 ? -4.389 -6.888 -1.717 1.00 97.88 85 TRP A CA 1
ATOM 642 C C . TRP A 1 85 ? -3.128 -6.042 -1.956 1.00 97.88 85 TRP A C 1
ATOM 644 O O . TRP A 1 85 ? -2.604 -6.012 -3.073 1.00 97.88 85 TRP A O 1
ATOM 654 N N . ILE A 1 86 ? -2.631 -5.332 -0.935 1.00 97.88 86 ILE A N 1
ATOM 655 C CA . ILE A 1 86 ? -1.454 -4.469 -1.108 1.00 97.88 86 ILE A CA 1
ATOM 656 C C . ILE A 1 86 ? -0.161 -5.281 -1.239 1.00 97.88 86 ILE A C 1
ATOM 658 O O . ILE A 1 86 ? 0.768 -4.836 -1.917 1.00 97.88 86 ILE A O 1
ATOM 662 N N . GLU A 1 87 ? -0.093 -6.460 -0.617 1.00 97.81 87 GLU A N 1
ATOM 663 C CA . GLU A 1 87 ? 1.027 -7.386 -0.777 1.00 97.81 87 GLU A CA 1
ATOM 664 C C . GLU A 1 87 ? 1.075 -7.960 -2.192 1.00 97.81 87 GLU A C 1
ATOM 666 O O . GLU A 1 87 ? 2.123 -7.866 -2.838 1.00 97.81 87 GLU A O 1
ATOM 671 N N . ASP A 1 88 ? -0.054 -8.447 -2.708 1.00 98.25 88 ASP A N 1
ATOM 672 C CA . ASP A 1 88 ? -0.155 -8.970 -4.074 1.00 98.25 88 ASP A CA 1
ATOM 673 C C . ASP A 1 88 ? 0.202 -7.899 -5.109 1.00 98.25 88 ASP A C 1
ATOM 675 O O . ASP A 1 88 ? 0.953 -8.147 -6.056 1.00 98.25 88 ASP A O 1
ATOM 679 N N . LEU A 1 89 ? -0.275 -6.667 -4.906 1.00 97.94 89 LEU A N 1
ATOM 680 C CA . LEU A 1 89 ? 0.048 -5.559 -5.797 1.00 97.94 89 LEU A CA 1
ATOM 681 C C . LEU A 1 89 ? 1.536 -5.193 -5.748 1.00 97.94 89 LEU A C 1
ATOM 683 O O . LEU A 1 89 ? 2.144 -4.956 -6.794 1.00 97.94 89 LEU A O 1
ATOM 687 N N . ALA A 1 90 ? 2.137 -5.147 -4.558 1.00 97.94 90 ALA A N 1
ATOM 688 C CA . ALA A 1 90 ? 3.566 -4.880 -4.423 1.00 97.94 90 ALA A CA 1
ATOM 689 C C . ALA A 1 90 ? 4.405 -5.980 -5.091 1.00 97.94 90 ALA A C 1
ATOM 691 O O . ALA A 1 90 ? 5.370 -5.666 -5.792 1.00 97.94 90 ALA A O 1
ATOM 692 N N 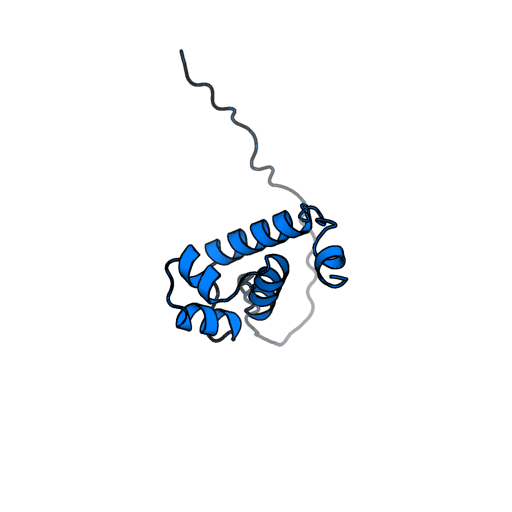. ALA A 1 91 ? 4.014 -7.247 -4.932 1.00 97.88 91 ALA A N 1
ATOM 693 C CA . ALA A 1 91 ? 4.653 -8.373 -5.606 1.00 97.88 91 ALA A CA 1
ATOM 694 C C . ALA A 1 91 ? 4.533 -8.257 -7.134 1.00 97.88 91 ALA A C 1
ATOM 696 O O . ALA A 1 91 ? 5.527 -8.418 -7.845 1.00 97.88 91 ALA A O 1
ATOM 697 N N . PHE A 1 92 ? 3.351 -7.896 -7.643 1.00 97.81 92 PHE A N 1
ATOM 698 C CA . PHE A 1 92 ? 3.130 -7.688 -9.072 1.00 97.81 92 PHE A CA 1
ATOM 699 C C . PHE A 1 92 ? 4.009 -6.565 -9.636 1.00 97.81 92 PHE A C 1
ATOM 701 O O . PHE A 1 92 ? 4.672 -6.769 -10.651 1.00 97.81 92 PHE A O 1
ATOM 708 N N . VAL A 1 93 ? 4.059 -5.400 -8.979 1.00 96.31 93 VAL A N 1
ATOM 709 C CA . VAL A 1 93 ? 4.885 -4.265 -9.429 1.00 96.31 93 VAL A CA 1
ATOM 710 C C . VAL A 1 93 ? 6.373 -4.616 -9.406 1.00 96.31 93 VAL A C 1
ATOM 712 O O . VAL A 1 93 ? 7.094 -4.283 -10.345 1.00 96.31 93 VAL A O 1
ATOM 715 N N . ALA A 1 94 ? 6.833 -5.329 -8.375 1.00 95.12 94 ALA A N 1
ATOM 716 C CA . ALA A 1 94 ? 8.220 -5.777 -8.290 1.00 95.12 94 ALA A CA 1
ATOM 717 C C . ALA A 1 94 ? 8.592 -6.759 -9.416 1.00 95.12 94 ALA A C 1
ATOM 719 O O . ALA A 1 94 ? 9.705 -6.693 -9.939 1.00 95.12 94 ALA A O 1
ATOM 720 N N . ALA A 1 95 ? 7.669 -7.644 -9.806 1.00 97.00 95 ALA A N 1
ATOM 721 C CA . ALA A 1 95 ? 7.871 -8.601 -10.895 1.00 97.00 95 ALA A CA 1
ATOM 722 C C . ALA A 1 95 ? 7.785 -7.965 -12.296 1.00 97.00 95 ALA A C 1
ATOM 724 O O . ALA A 1 95 ? 8.365 -8.495 -13.243 1.00 97.00 95 ALA A O 1
ATOM 725 N N . HIS A 1 96 ? 7.099 -6.827 -12.432 1.00 95.12 96 HIS A N 1
ATOM 726 C CA . HIS A 1 96 ? 6.860 -6.149 -13.709 1.00 95.12 96 HIS A CA 1
ATOM 727 C C . HIS A 1 96 ? 7.374 -4.703 -13.664 1.00 95.12 96 HIS A C 1
ATOM 729 O O . HIS A 1 96 ? 6.577 -3.757 -13.685 1.00 95.12 96 HIS A O 1
ATOM 735 N N . PRO A 1 97 ? 8.702 -4.497 -13.594 1.00 89.06 97 PRO A N 1
ATOM 736 C CA . PRO A 1 97 ? 9.259 -3.155 -13.571 1.00 89.06 97 PRO A CA 1
ATOM 737 C C . PRO A 1 97 ? 8.882 -2.397 -14.850 1.00 89.06 97 PRO A C 1
ATOM 739 O O . PRO A 1 97 ? 8.949 -2.934 -15.957 1.00 89.06 97 PRO A O 1
ATOM 742 N N . GLY A 1 98 ? 8.506 -1.126 -14.696 1.00 82.25 98 GLY A N 1
ATOM 743 C CA . GLY A 1 98 ? 8.174 -0.266 -15.829 1.00 82.25 98 GLY A CA 1
ATOM 744 C C . GLY A 1 98 ? 9.352 -0.100 -16.802 1.00 82.25 98 GLY A C 1
ATOM 745 O O . GLY A 1 98 ? 10.518 -0.178 -16.392 1.00 82.25 98 GLY A O 1
ATOM 746 N N . PRO A 1 99 ? 9.081 0.160 -18.094 1.00 84.69 99 PRO A N 1
ATOM 747 C CA . PRO A 1 99 ? 10.135 0.401 -19.068 1.00 84.69 99 PRO A CA 1
ATOM 748 C C . PRO A 1 99 ? 10.950 1.632 -18.658 1.00 84.69 99 PRO A C 1
ATOM 750 O O . PRO A 1 99 ? 10.404 2.708 -18.404 1.00 84.69 99 PRO A O 1
ATOM 753 N N . ARG A 1 100 ? 12.278 1.492 -18.611 1.00 78.19 100 ARG A N 1
ATOM 754 C CA . ARG A 1 100 ? 13.173 2.635 -18.397 1.00 78.19 100 ARG A CA 1
ATOM 755 C C . ARG A 1 100 ? 13.189 3.476 -19.670 1.00 78.19 100 ARG A C 1
ATOM 757 O O . ARG A 1 100 ? 13.910 3.163 -20.614 1.00 78.19 100 ARG A O 1
ATOM 764 N N . LEU A 1 101 ? 12.373 4.526 -19.709 1.00 74.69 101 LEU A N 1
ATOM 765 C CA . LEU A 1 101 ? 12.349 5.462 -20.830 1.00 74.69 101 LEU A CA 1
ATOM 766 C C . LEU A 1 101 ? 13.673 6.240 -20.872 1.00 74.69 101 LEU A C 1
ATOM 768 O O . LEU A 1 101 ? 13.930 7.111 -20.040 1.00 74.69 101 LEU A O 1
ATOM 772 N N . ALA A 1 102 ? 14.526 5.929 -21.847 1.00 67.19 102 ALA A N 1
ATOM 773 C CA . ALA A 1 102 ? 15.730 6.703 -22.126 1.00 67.19 102 ALA A CA 1
ATOM 774 C C . ALA A 1 102 ? 15.325 8.038 -22.773 1.00 67.19 102 ALA A C 1
ATOM 776 O O . ALA A 1 102 ? 15.109 8.101 -23.982 1.00 67.19 102 ALA A O 1
ATOM 777 N N . GLY A 1 103 ? 15.173 9.108 -21.986 1.00 59.75 103 GLY A N 1
ATOM 778 C CA . GLY A 1 103 ? 14.707 10.377 -22.562 1.00 59.75 103 GLY A CA 1
ATOM 779 C C . GLY A 1 103 ? 14.906 11.641 -21.739 1.00 59.75 103 GLY A C 1
ATOM 780 O O . GLY A 1 103 ? 15.217 12.674 -22.322 1.00 59.75 103 GLY A O 1
ATOM 781 N N . LEU A 1 104 ? 14.806 11.593 -20.408 1.00 57.75 104 LEU A N 1
ATOM 782 C CA . LEU A 1 104 ? 14.940 12.817 -19.602 1.00 57.75 104 LEU A CA 1
ATOM 783 C C . LEU A 1 104 ? 16.385 13.327 -19.488 1.00 57.75 104 LEU A C 1
ATOM 785 O O . LEU A 1 104 ? 16.592 14.484 -19.150 1.00 57.75 104 LEU A O 1
ATOM 789 N N . SER A 1 105 ? 17.382 12.513 -19.842 1.00 58.00 105 SER A N 1
ATOM 790 C CA . SER A 1 105 ? 18.788 12.934 -19.864 1.00 58.00 105 SER A CA 1
ATOM 791 C C . SER A 1 105 ? 19.112 13.899 -21.012 1.00 58.00 105 SER A C 1
ATOM 793 O O . SER A 1 105 ? 20.052 14.668 -20.897 1.00 58.00 105 SER A O 1
ATOM 795 N N . ARG A 1 106 ? 18.348 13.887 -22.117 1.00 58.62 106 ARG A N 1
ATOM 796 C CA . ARG A 1 106 ? 18.657 14.694 -23.320 1.00 58.62 106 ARG A CA 1
ATOM 797 C C . ARG A 1 106 ? 18.064 16.107 -23.302 1.00 58.62 106 ARG A C 1
ATOM 799 O O . ARG A 1 106 ? 18.388 16.904 -24.173 1.00 58.62 106 ARG A O 1
ATOM 806 N N . LEU A 1 107 ? 17.182 16.407 -22.348 1.00 59.09 107 LEU A N 1
ATOM 807 C CA . LEU A 1 107 ? 16.558 17.729 -22.198 1.00 59.09 107 LEU A CA 1
ATOM 808 C C . LEU A 1 107 ? 17.365 18.675 -21.295 1.00 59.09 107 LEU A C 1
ATOM 810 O O . LEU A 1 107 ? 17.026 19.848 -21.222 1.00 59.09 107 LEU A O 1
ATOM 814 N N . ALA A 1 108 ? 18.414 18.179 -20.630 1.00 59.38 108 ALA A N 1
ATOM 815 C CA . ALA A 1 108 ? 19.303 18.982 -19.788 1.00 59.38 108 ALA A CA 1
ATOM 816 C C . ALA A 1 108 ? 20.500 19.594 -20.552 1.00 59.38 108 ALA A C 1
ATOM 818 O O . ALA A 1 108 ? 21.176 20.453 -20.001 1.00 59.38 108 ALA A O 1
ATOM 819 N N . ASP A 1 109 ? 20.731 19.185 -21.806 1.00 59.81 109 ASP A N 1
ATOM 820 C CA . ASP A 1 109 ? 21.839 19.649 -22.666 1.00 59.81 109 ASP A CA 1
ATOM 821 C C . ASP A 1 109 ? 21.396 20.697 -23.717 1.00 59.81 109 ASP A C 1
ATOM 823 O O . ASP A 1 109 ? 22.017 20.822 -24.775 1.00 59.81 109 ASP A O 1
ATOM 827 N N . ARG A 1 110 ? 20.297 21.429 -23.483 1.00 51.22 110 ARG A N 1
ATOM 828 C CA . ARG A 1 110 ? 19.831 22.507 -24.376 1.00 51.22 110 ARG A CA 1
ATOM 829 C C . ARG A 1 110 ? 19.678 23.837 -23.664 1.00 51.22 110 ARG A C 1
ATOM 831 O O . ARG A 1 110 ? 19.108 23.836 -22.553 1.00 51.22 110 ARG A O 1
#